Protein AF-A0A4Y2FR85-F1 (afdb_monomer_lite)

Radius of gyration: 16.9 Å; chains: 1; bounding box: 36×38×34 Å

Sequence (77 aa):
MVSSSYMNNAHTARKTQELLQKFEWEVWSHPSPYSPDLAPNLGSKRLSGSGFFSNSDVKTSAENWLNEQGRDFYESS

InterPro domains:
  IPR036397 Ribonuclease H superfamily [G3DSA:3.30.420.10] (7-77)

Secondary structure (DSSP, 8-state):
---------TTTSHHHHHHHHHTT------S-TT-GGGSPP-SHHHHTT---SSHHHHHHHHHHHHHH--HHHHH--

Foldseek 3Di:
DDDPPDPPVVCVDPVNVVVCVVVVHDDDDDPDPPCPVPDDDLPVVVLPPDDDPDPVRVVVVSVVVVVPDDPVSVVVD

Organism: Araneus ventricosus (NCBI:txid182803)

pLDDT: mean 80.92, std 14.24, range [33.84, 97.31]

Structure (mmCIF, N/CA/C/O backbone):
data_AF-A0A4Y2FR85-F1
#
_entry.id   AF-A0A4Y2FR85-F1
#
loop_
_atom_site.group_PDB
_atom_site.id
_atom_site.type_symbol
_atom_site.label_atom_id
_atom_site.label_alt_id
_atom_site.label_comp_id
_atom_site.label_asym_id
_atom_site.label_entity_id
_atom_site.label_seq_id
_atom_site.pdbx_PDB_ins_code
_atom_site.Cartn_x
_atom_site.Cartn_y
_atom_site.Cartn_z
_atom_site.occupancy
_atom_site.B_iso_or_equiv
_atom_site.auth_seq_id
_atom_site.auth_comp_id
_atom_site.auth_asym_id
_atom_site.auth_atom_id
_atom_site.pdbx_PDB_model_num
ATOM 1 N N . MET A 1 1 ? -3.021 -31.936 19.042 1.00 45.81 1 MET A N 1
ATOM 2 C CA . MET A 1 1 ? -2.143 -30.771 19.279 1.00 45.81 1 MET A CA 1
ATOM 3 C C . MET A 1 1 ? -1.182 -30.652 18.110 1.00 45.81 1 MET A C 1
ATOM 5 O O . MET A 1 1 ? -0.271 -31.457 18.013 1.00 45.81 1 MET A O 1
ATOM 9 N N . VAL A 1 2 ? -1.410 -29.689 17.220 1.00 33.84 2 VAL A N 1
ATOM 10 C CA . VAL A 1 2 ? -0.380 -29.138 16.331 1.00 33.84 2 VAL A CA 1
ATOM 11 C C . VAL A 1 2 ? -0.556 -27.630 16.426 1.00 33.84 2 VAL A C 1
ATOM 13 O O . VAL A 1 2 ? -1.590 -27.095 16.034 1.00 33.84 2 VAL A O 1
ATOM 16 N N . SER A 1 3 ? 0.410 -26.972 17.060 1.00 40.12 3 SER A N 1
ATOM 17 C CA . SER A 1 3 ? 0.489 -25.518 17.126 1.00 40.12 3 SER A CA 1
ATOM 18 C C . SER A 1 3 ? 0.742 -24.980 15.722 1.00 40.12 3 SER A C 1
ATOM 20 O O . SER A 1 3 ? 1.810 -25.213 15.163 1.00 40.12 3 SER A O 1
ATOM 22 N N . SER A 1 4 ? -0.223 -24.249 15.163 1.00 48.38 4 SER A N 1
ATOM 23 C CA . SER A 1 4 ? -0.006 -23.413 13.981 1.00 48.38 4 SER A CA 1
ATOM 24 C C . SER A 1 4 ? 0.727 -22.148 14.424 1.00 48.38 4 SER A C 1
ATOM 26 O O . SER A 1 4 ? 0.115 -21.129 14.742 1.00 48.38 4 SER A O 1
ATOM 28 N N . SER A 1 5 ? 2.048 -22.232 14.533 1.00 56.06 5 SER A N 1
ATOM 29 C CA . SER A 1 5 ? 2.901 -21.073 14.754 1.00 56.06 5 SER A CA 1
ATOM 30 C C . SER A 1 5 ? 2.850 -20.136 13.533 1.00 56.06 5 SER A C 1
ATOM 32 O O . SER A 1 5 ? 2.938 -20.580 12.393 1.00 56.06 5 SER A O 1
ATOM 34 N N . TYR A 1 6 ? 2.729 -18.830 13.813 1.00 51.44 6 TYR A N 1
ATOM 35 C CA . TYR A 1 6 ? 2.857 -17.678 12.899 1.00 51.44 6 TYR A CA 1
ATOM 36 C C . TYR A 1 6 ? 1.632 -17.237 12.070 1.00 51.44 6 TYR A C 1
ATOM 38 O O . TYR A 1 6 ? 1.760 -16.877 10.905 1.00 51.44 6 TYR A O 1
ATOM 46 N N . MET A 1 7 ? 0.453 -17.116 12.686 1.00 57.31 7 MET A N 1
ATOM 47 C CA . MET A 1 7 ? -0.534 -16.133 12.209 1.00 57.31 7 MET A CA 1
ATOM 48 C C . MET A 1 7 ? -0.183 -14.767 12.805 1.00 57.31 7 MET A C 1
ATOM 50 O O . 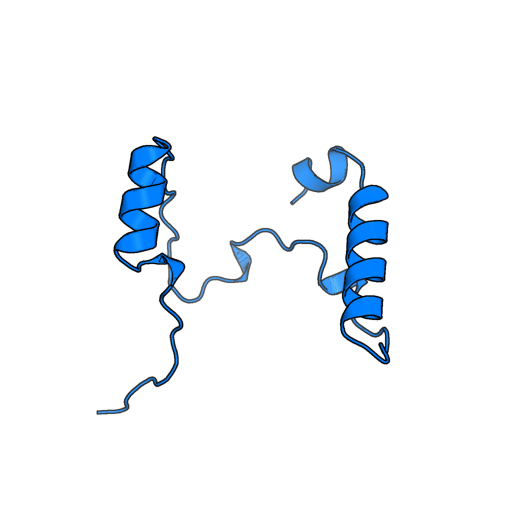MET A 1 7 ? -0.413 -14.524 13.988 1.00 57.31 7 MET A O 1
ATOM 54 N N . ASN A 1 8 ? 0.413 -13.877 12.008 1.00 63.09 8 ASN A N 1
ATOM 55 C CA . ASN A 1 8 ? 0.563 -12.472 12.386 1.00 63.09 8 ASN A CA 1
ATOM 56 C C . ASN A 1 8 ? -0.834 -11.824 12.409 1.00 63.09 8 ASN A C 1
ATOM 58 O O . ASN A 1 8 ? -1.346 -11.357 11.394 1.00 63.09 8 ASN A O 1
ATOM 62 N N . ASN A 1 9 ? -1.477 -11.836 13.574 1.00 70.88 9 ASN A N 1
ATOM 63 C CA . ASN A 1 9 ? -2.818 -11.302 13.806 1.00 70.88 9 ASN A CA 1
ATOM 64 C C . ASN A 1 9 ? -2.811 -9.792 14.098 1.00 70.88 9 ASN A C 1
ATOM 66 O O . ASN A 1 9 ? -3.712 -9.290 14.770 1.00 70.88 9 ASN A O 1
ATOM 70 N N . ALA A 1 10 ? -1.818 -9.048 13.592 1.00 83.69 10 ALA A N 1
ATOM 71 C CA . ALA A 1 10 ? -1.727 -7.598 13.774 1.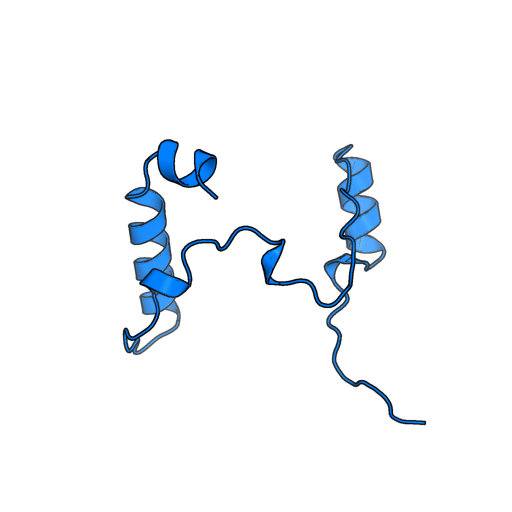00 83.69 10 ALA A CA 1
ATOM 72 C C . ALA A 1 10 ? -3.011 -6.860 13.346 1.00 83.69 10 ALA A C 1
ATOM 74 O O . ALA A 1 10 ? -3.375 -5.856 13.956 1.00 83.69 10 ALA A O 1
ATOM 75 N N . HIS A 1 11 ? -3.738 -7.389 12.358 1.00 80.94 11 HIS A N 1
ATOM 76 C CA . HIS A 1 11 ? -5.019 -6.847 11.897 1.00 80.94 11 HIS A CA 1
ATOM 77 C C . HIS A 1 11 ? -6.167 -7.023 12.914 1.00 80.94 11 HIS A C 1
ATOM 79 O O . HIS A 1 11 ? -7.103 -6.232 12.917 1.00 80.94 11 HIS A O 1
ATOM 85 N N . THR A 1 12 ? -6.084 -8.006 13.817 1.00 83.94 12 THR A N 1
ATOM 86 C CA . THR A 1 12 ? -7.055 -8.247 14.907 1.00 83.94 12 THR A CA 1
ATOM 87 C C . THR A 1 12 ? -6.544 -7.748 16.263 1.00 83.94 12 THR A C 1
ATOM 89 O O . THR A 1 12 ? -7.240 -7.845 17.271 1.00 83.94 12 THR A O 1
ATOM 92 N N . ALA A 1 13 ? -5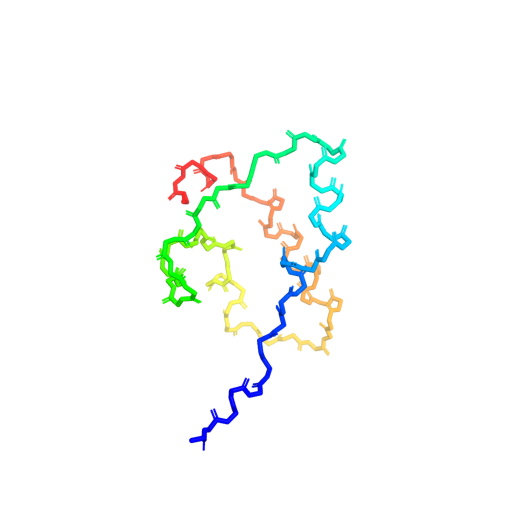.320 -7.219 16.331 1.00 92.06 13 ALA A N 1
ATOM 93 C CA . ALA A 1 13 ? -4.757 -6.720 17.577 1.00 92.06 13 ALA A CA 1
ATOM 94 C C . ALA A 1 13 ? -5.589 -5.551 18.132 1.00 92.06 13 ALA A C 1
ATOM 96 O O . ALA A 1 13 ? -6.035 -4.680 17.384 1.00 92.06 13 ALA A O 1
ATOM 97 N N . ARG A 1 14 ? -5.729 -5.483 19.464 1.00 93.75 14 ARG A N 1
ATOM 98 C CA . ARG A 1 14 ? -6.558 -4.473 20.149 1.00 93.75 14 ARG A CA 1
ATOM 99 C C . ARG A 1 14 ? -6.235 -3.039 19.720 1.00 93.75 14 ARG A C 1
ATOM 101 O O . ARG A 1 14 ? -7.140 -2.266 19.447 1.00 93.75 14 ARG A O 1
ATOM 108 N N . LYS A 1 15 ? -4.944 -2.709 19.599 1.00 95.00 15 LYS A N 1
ATOM 109 C CA . LYS A 1 15 ? -4.493 -1.379 19.154 1.00 95.00 15 LYS A CA 1
ATOM 110 C C . LYS A 1 15 ? -5.020 -1.018 17.759 1.00 95.00 15 LYS A C 1
ATOM 112 O O . LYS A 1 15 ? -5.361 0.133 17.521 1.00 95.00 15 LYS A O 1
ATOM 117 N N . THR A 1 16 ? -5.091 -1.992 16.852 1.00 94.06 16 THR A N 1
ATOM 118 C CA . THR A 1 16 ? -5.628 -1.806 15.498 1.00 94.06 16 THR A CA 1
ATOM 119 C C . THR A 1 16 ? -7.138 -1.590 15.549 1.00 94.06 16 THR A C 1
ATOM 121 O O . THR A 1 16 ? -7.637 -0.660 14.927 1.00 94.06 16 THR A O 1
ATOM 124 N N . GLN A 1 17 ? -7.859 -2.382 16.348 1.00 93.44 17 GLN A N 1
ATOM 125 C CA . GLN A 1 17 ? -9.310 -2.238 16.524 1.00 93.44 17 GLN A CA 1
ATOM 126 C C . GLN A 1 17 ? -9.697 -0.887 17.151 1.00 93.44 17 GLN A C 1
ATOM 128 O O . GLN A 1 17 ? -10.605 -0.225 16.657 1.00 93.44 17 GLN A O 1
ATOM 133 N N . GLU 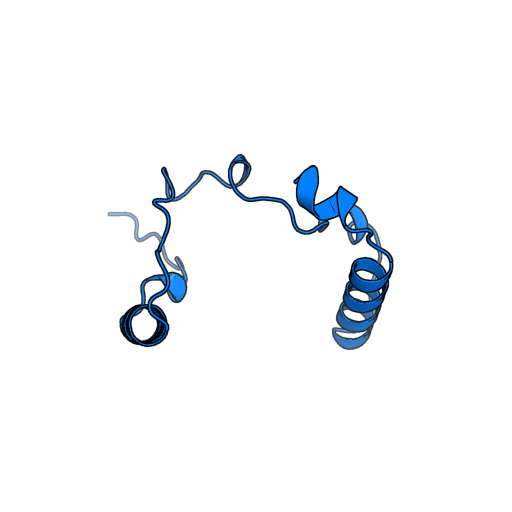A 1 18 ? -8.976 -0.443 18.185 1.00 96.25 18 GLU A N 1
ATOM 134 C CA . GLU A 1 18 ? -9.159 0.878 18.809 1.00 96.25 18 GLU A CA 1
ATOM 135 C C . GLU A 1 18 ? -8.948 2.013 17.791 1.00 96.25 18 GLU A C 1
ATOM 137 O O . GLU A 1 18 ? -9.699 2.989 17.772 1.00 96.25 18 GLU A O 1
ATOM 142 N N . LEU A 1 19 ? -7.943 1.883 16.916 1.00 96.38 19 LEU A N 1
ATOM 143 C CA . LEU A 1 19 ? -7.655 2.877 15.884 1.00 96.38 19 LEU A CA 1
ATOM 144 C C . LEU A 1 19 ? -8.749 2.926 14.808 1.00 96.38 19 LEU A C 1
ATOM 146 O O . LEU A 1 19 ? -9.174 4.015 14.433 1.00 96.38 19 LEU A O 1
ATOM 150 N N . LEU A 1 20 ? -9.227 1.767 14.348 1.00 96.25 20 LEU A N 1
ATOM 151 C CA . LEU A 1 20 ? -10.322 1.672 13.377 1.00 96.25 20 LEU A CA 1
ATOM 152 C C . LEU A 1 20 ? -11.610 2.291 13.927 1.00 96.25 20 LEU A C 1
ATOM 154 O O . LEU A 1 20 ? -12.260 3.067 13.231 1.00 96.25 20 LEU A O 1
ATOM 158 N N . GLN A 1 21 ? -11.927 2.029 15.198 1.00 96.19 21 GLN A N 1
ATOM 159 C CA . GLN A 1 21 ? -13.071 2.644 15.867 1.00 96.19 21 GLN A CA 1
ATOM 160 C C . GLN A 1 21 ? -12.919 4.165 15.975 1.00 96.19 21 GLN A C 1
ATOM 162 O O . GLN A 1 21 ? -13.875 4.891 15.725 1.00 96.19 21 GLN A O 1
ATOM 167 N N . LYS A 1 22 ? -11.721 4.662 16.309 1.00 97.31 22 LYS A N 1
ATOM 168 C CA . LYS A 1 22 ? -11.441 6.104 16.391 1.00 97.31 22 LYS A CA 1
ATOM 169 C C . LYS A 1 22 ? -11.650 6.823 15.054 1.00 97.31 22 LYS A C 1
ATOM 171 O O . LYS A 1 22 ? -12.033 7.988 15.055 1.00 97.31 22 LYS A O 1
ATOM 176 N N . PHE A 1 23 ? -11.360 6.155 13.941 1.00 96.81 23 PHE A N 1
ATOM 177 C CA . PHE A 1 23 ? -11.604 6.690 12.601 1.00 96.81 23 PHE A CA 1
ATOM 178 C C . PHE A 1 23 ? -13.020 6.418 12.080 1.00 96.81 23 PHE A C 1
ATOM 180 O O . PHE A 1 23 ? -13.321 6.821 10.961 1.00 96.81 23 PHE A O 1
ATOM 187 N N . GLU A 1 24 ? -13.873 5.757 12.873 1.00 96.69 24 GLU A N 1
ATOM 188 C CA . GLU A 1 24 ? -15.233 5.354 12.492 1.00 96.69 24 GLU A CA 1
ATOM 189 C C . GLU A 1 24 ? -15.264 4.483 11.224 1.00 96.69 24 GLU A C 1
ATOM 191 O O . GLU A 1 24 ? -16.190 4.544 10.419 1.00 96.69 24 GLU A O 1
ATOM 196 N N . TRP A 1 25 ? -14.231 3.660 11.025 1.00 96.62 25 TRP A N 1
ATOM 197 C CA . TRP A 1 25 ? -14.136 2.788 9.857 1.00 96.62 25 TRP A CA 1
ATOM 198 C C . TRP A 1 25 ? -14.903 1.488 10.067 1.00 96.62 25 TRP A C 1
ATOM 200 O O . TRP A 1 25 ? -14.694 0.766 11.044 1.00 96.62 25 TRP A O 1
ATOM 210 N N . GLU A 1 26 ? -15.755 1.160 9.100 1.00 93.62 26 GLU A N 1
ATOM 211 C CA . GLU A 1 26 ? -16.446 -0.120 9.054 1.00 93.62 26 GLU A CA 1
ATOM 212 C C . GLU A 1 26 ? -15.487 -1.232 8.608 1.00 93.62 26 GLU A C 1
ATOM 214 O O . GLU A 1 26 ? -14.830 -1.141 7.569 1.00 93.62 26 GLU A O 1
ATOM 219 N N . VAL A 1 27 ? -15.416 -2.308 9.394 1.00 88.94 27 VAL A N 1
ATOM 220 C CA . VAL A 1 27 ? -14.614 -3.491 9.065 1.00 88.94 27 VAL A CA 1
ATOM 221 C C . VAL A 1 27 ? -15.509 -4.521 8.396 1.00 88.94 27 VAL A C 1
ATOM 223 O O . VAL A 1 27 ? -16.396 -5.097 9.025 1.00 88.94 27 VAL A O 1
ATOM 226 N N . TRP A 1 28 ? -15.254 -4.772 7.117 1.00 87.44 28 TRP A N 1
ATOM 227 C CA . TRP A 1 28 ? -16.019 -5.737 6.339 1.00 87.44 28 TRP A CA 1
ATOM 228 C C . TRP A 1 28 ? -15.669 -7.165 6.770 1.00 87.44 28 TRP A C 1
ATOM 230 O O . TRP A 1 28 ? -14.510 -7.488 7.042 1.00 87.44 28 TRP A O 1
ATOM 240 N N . SER A 1 29 ? -16.678 -8.037 6.840 1.00 82.69 29 SER A N 1
ATOM 241 C CA . SER A 1 29 ? -16.487 -9.431 7.254 1.00 82.69 29 SER A CA 1
ATOM 242 C C . SER A 1 29 ? -15.755 -10.216 6.165 1.00 82.69 29 SER A C 1
ATOM 244 O O . SER A 1 29 ? -16.296 -10.421 5.081 1.00 82.69 29 SER A O 1
ATOM 246 N N . HIS A 1 30 ? -14.539 -10.686 6.452 1.00 77.62 30 HIS A N 1
ATOM 247 C CA . HIS A 1 30 ? -13.815 -11.585 5.554 1.00 77.62 30 HIS A CA 1
ATOM 248 C C . HIS A 1 30 ? -14.280 -13.035 5.790 1.00 77.62 30 HIS A C 1
ATOM 250 O O . HIS A 1 30 ? -14.115 -13.546 6.901 1.00 77.62 30 HIS A O 1
ATOM 256 N N . PRO A 1 31 ? -14.876 -13.711 4.789 1.00 72.69 31 PRO A N 1
ATOM 257 C CA . PRO A 1 31 ? -15.655 -14.931 5.016 1.00 72.69 31 PRO A CA 1
ATOM 258 C C . PRO A 1 31 ? -14.831 -16.191 5.345 1.00 72.69 31 PRO A C 1
ATOM 260 O O . PRO A 1 31 ? -15.417 -17.212 5.694 1.00 72.69 31 PRO A O 1
ATOM 263 N N . SER A 1 32 ? -13.495 -16.161 5.285 1.00 70.75 32 SER A N 1
ATOM 264 C CA . SER A 1 32 ? -12.646 -17.271 5.745 1.00 70.75 32 SER A CA 1
ATOM 265 C C . SER A 1 32 ? -11.195 -16.818 5.940 1.00 70.75 32 SER A C 1
ATOM 267 O O . SER A 1 32 ? -10.697 -16.076 5.104 1.00 70.75 32 SER A O 1
ATOM 269 N N . PRO A 1 33 ? -10.459 -17.305 6.958 1.00 71.75 33 PRO A N 1
ATOM 270 C CA . PRO A 1 33 ? -9.031 -17.004 7.140 1.00 71.75 33 PRO A CA 1
ATOM 271 C C . PRO A 1 33 ? -8.125 -17.399 5.957 1.00 71.75 33 PRO A C 1
ATOM 273 O O . PRO A 1 33 ? -6.965 -16.997 5.920 1.00 71.75 33 PRO A O 1
ATOM 276 N N . TYR A 1 34 ? -8.632 -18.197 5.009 1.00 69.06 34 TYR A N 1
ATOM 277 C CA . TYR A 1 34 ? -7.873 -18.778 3.899 1.00 69.06 34 TYR A CA 1
ATOM 278 C C . TYR A 1 34 ? -8.541 -18.553 2.539 1.00 69.06 34 TYR A C 1
ATOM 280 O O . TYR A 1 34 ? -8.570 -19.455 1.704 1.00 69.06 34 TYR A O 1
ATOM 288 N N . SER A 1 35 ? -9.083 -17.361 2.299 1.00 75.50 35 SER A N 1
ATOM 289 C CA . SER A 1 35 ? -9.649 -17.001 0.993 1.00 75.50 35 SER A CA 1
ATOM 290 C C . SER A 1 35 ? -8.861 -15.876 0.317 1.00 75.50 35 SER A C 1
ATOM 292 O O . SER A 1 35 ? -9.388 -14.775 0.152 1.00 75.50 35 SER A O 1
ATOM 294 N N . PRO A 1 36 ? -7.602 -16.139 -0.095 1.00 72.50 36 PRO A N 1
ATOM 295 C CA . PRO A 1 36 ? -6.774 -15.147 -0.779 1.00 72.50 36 PRO A CA 1
ATOM 296 C C . PRO A 1 36 ? -7.390 -14.688 -2.107 1.00 72.50 36 PRO A C 1
ATOM 298 O O . PRO A 1 36 ? -7.197 -13.539 -2.484 1.00 72.50 36 PRO A O 1
ATOM 301 N N . ASP A 1 37 ? -8.182 -15.538 -2.766 1.00 78.38 37 ASP A N 1
ATOM 302 C CA . ASP A 1 37 ? -8.861 -15.216 -4.029 1.00 78.38 37 ASP A CA 1
ATOM 303 C C . ASP A 1 37 ? -9.970 -14.159 -3.879 1.00 78.38 37 ASP A C 1
ATOM 305 O O . ASP A 1 37 ? -10.423 -13.600 -4.873 1.00 78.38 37 ASP A O 1
ATOM 309 N N . LEU A 1 38 ? -10.421 -13.885 -2.648 1.00 77.00 38 LEU A N 1
ATOM 310 C CA . LEU A 1 38 ? -11.429 -12.856 -2.362 1.00 77.00 38 LEU A CA 1
ATOM 311 C C . LEU A 1 38 ? -10.814 -11.479 -2.098 1.00 77.00 38 LEU A C 1
ATOM 313 O O . LEU A 1 38 ? -11.550 -10.501 -1.976 1.00 77.00 38 LEU A O 1
ATOM 317 N N . ALA A 1 39 ? -9.491 -11.399 -1.946 1.00 78.38 39 ALA A N 1
ATOM 318 C CA . ALA A 1 39 ? -8.803 -10.132 -1.781 1.00 78.38 39 ALA A CA 1
ATOM 319 C C . ALA A 1 39 ? -8.388 -9.595 -3.160 1.00 78.38 39 ALA A C 1
ATOM 321 O O . ALA A 1 39 ? -7.789 -10.340 -3.943 1.00 78.38 39 ALA A O 1
ATOM 322 N N . PRO A 1 40 ? -8.636 -8.308 -3.457 1.00 75.19 40 PRO A N 1
ATOM 323 C CA . PRO A 1 40 ? -8.152 -7.709 -4.691 1.00 75.19 40 PRO A CA 1
ATOM 324 C C . PRO A 1 40 ? -6.623 -7.792 -4.727 1.00 75.19 40 PRO A C 1
ATOM 326 O O . PRO A 1 40 ? -5.929 -7.435 -3.767 1.00 75.19 40 PRO A O 1
ATOM 329 N N . ASN A 1 41 ? -6.075 -8.297 -5.835 1.00 74.50 41 ASN A N 1
ATOM 330 C CA . ASN A 1 41 ? -4.630 -8.357 -6.003 1.00 74.50 41 ASN A CA 1
ATOM 331 C C . ASN A 1 41 ? -4.111 -6.961 -6.374 1.00 74.50 41 ASN A C 1
ATOM 333 O O . ASN A 1 41 ? -4.511 -6.373 -7.371 1.00 74.50 41 ASN A O 1
ATOM 337 N N . LEU A 1 42 ? -3.188 -6.416 -5.584 1.00 72.94 42 LEU A N 1
ATOM 338 C CA . LEU A 1 42 ? -2.612 -5.089 -5.832 1.00 72.94 42 LEU A CA 1
ATOM 339 C C . LEU A 1 42 ? -1.464 -5.150 -6.857 1.00 72.94 42 LEU A C 1
ATOM 341 O O . LEU A 1 42 ? -0.377 -4.639 -6.612 1.00 72.94 42 LEU A O 1
ATOM 345 N N . GLY A 1 43 ? -1.662 -5.859 -7.974 1.00 69.81 43 GLY A N 1
ATOM 346 C CA . GLY A 1 43 ? -0.691 -5.934 -9.074 1.00 69.81 43 GLY A CA 1
ATOM 347 C C . GLY A 1 43 ? 0.614 -6.675 -8.779 1.00 69.81 43 GLY A C 1
ATOM 348 O O . GLY A 1 43 ? 1.569 -6.571 -9.550 1.00 69.81 43 GLY A O 1
ATOM 349 N N . SER A 1 44 ? 0.654 -7.502 -7.730 1.00 74.12 44 SER A N 1
ATOM 350 C CA . SER A 1 44 ? 1.807 -8.357 -7.391 1.00 74.12 44 SER A CA 1
ATOM 351 C C . SER A 1 44 ? 2.286 -9.220 -8.567 1.00 74.12 44 SER A C 1
ATOM 353 O O . SER A 1 44 ? 3.480 -9.474 -8.724 1.00 74.12 44 SER A O 1
ATOM 355 N N . LYS A 1 45 ? 1.367 -9.604 -9.461 1.00 78.06 45 LYS A N 1
ATOM 356 C CA . LYS A 1 45 ? 1.658 -10.346 -10.693 1.00 78.06 45 LYS A CA 1
ATOM 357 C C . LYS A 1 45 ? 2.600 -9.595 -11.644 1.00 78.06 45 LYS A C 1
ATOM 359 O O . LYS A 1 45 ? 3.381 -10.235 -12.339 1.00 78.06 45 LYS A O 1
ATOM 364 N N . ARG A 1 46 ? 2.557 -8.260 -11.680 1.00 79.00 46 ARG A N 1
ATOM 365 C CA . ARG A 1 46 ? 3.383 -7.433 -12.583 1.00 79.00 46 ARG A CA 1
ATOM 366 C C . ARG A 1 46 ? 4.802 -7.212 -12.074 1.00 79.00 46 ARG A C 1
ATOM 368 O O . ARG A 1 46 ? 5.702 -7.034 -12.882 1.00 79.00 46 ARG A O 1
ATOM 375 N N . LEU A 1 47 ? 4.999 -7.272 -10.760 1.00 81.81 47 LEU A N 1
ATOM 376 C CA . LEU A 1 47 ? 6.323 -7.199 -10.137 1.00 81.81 47 LEU A CA 1
ATOM 377 C C . LEU A 1 47 ? 7.011 -8.574 -10.067 1.00 81.81 47 LEU A C 1
ATOM 379 O O . LEU A 1 47 ? 8.189 -8.666 -9.726 1.00 81.81 47 LEU A O 1
ATOM 383 N N . SER A 1 48 ? 6.284 -9.647 -10.392 1.00 80.75 48 SER A N 1
ATOM 384 C CA . SER A 1 48 ? 6.830 -11.002 -10.435 1.00 80.75 48 SER A CA 1
ATOM 385 C C . SER A 1 48 ? 7.819 -11.179 -11.595 1.00 80.75 48 SER A C 1
ATOM 387 O O . SER A 1 48 ? 7.626 -10.637 -12.680 1.00 80.75 48 SER A O 1
ATOM 389 N N . GLY A 1 49 ? 8.892 -11.942 -11.370 1.0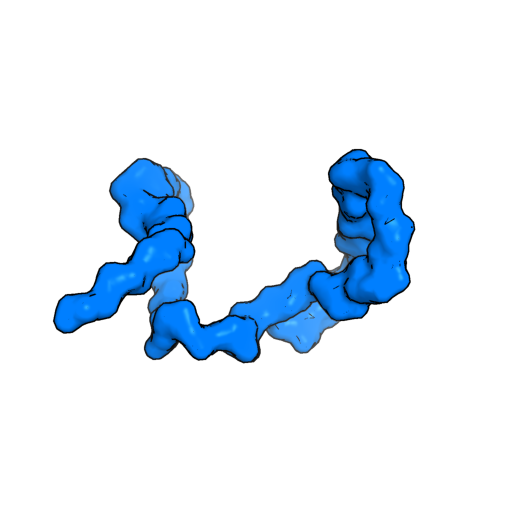0 78.44 49 GLY A N 1
ATOM 390 C CA . GLY A 1 49 ? 9.894 -12.259 -12.399 1.00 78.44 49 GLY A CA 1
ATOM 391 C C . GLY A 1 49 ? 11.014 -11.226 -12.574 1.00 78.44 49 GLY A C 1
ATOM 392 O O . GLY A 1 49 ? 12.008 -11.533 -13.228 1.00 78.44 49 GLY A O 1
ATOM 393 N N . SER A 1 50 ? 10.907 -10.052 -11.949 1.00 77.88 50 SER A N 1
ATOM 394 C CA . SER A 1 50 ? 11.990 -9.065 -11.894 1.00 77.88 50 SER A CA 1
ATOM 395 C C . SER A 1 50 ? 12.928 -9.361 -10.722 1.00 77.88 50 SER A C 1
ATOM 397 O O . SER A 1 50 ? 12.498 -9.460 -9.574 1.00 77.88 50 SER A O 1
ATOM 399 N N . GLY A 1 51 ? 14.223 -9.512 -11.005 1.00 86.38 51 GLY A N 1
ATOM 400 C CA . GLY A 1 51 ? 15.255 -9.569 -9.972 1.00 86.38 51 GLY A CA 1
ATOM 401 C C . GLY A 1 51 ? 15.588 -8.162 -9.483 1.00 86.38 51 GLY A C 1
ATOM 402 O O . GLY A 1 51 ? 15.939 -7.304 -10.288 1.00 86.38 51 GLY A O 1
ATOM 403 N N . PHE A 1 52 ? 15.497 -7.928 -8.176 1.00 89.12 52 PHE A N 1
ATOM 404 C CA . PHE A 1 52 ? 15.861 -6.656 -7.552 1.00 89.12 52 PHE A CA 1
ATOM 405 C C . PHE A 1 52 ? 17.097 -6.838 -6.672 1.00 89.12 52 PHE A C 1
ATOM 407 O O . PHE A 1 52 ? 17.216 -7.841 -5.968 1.00 89.12 52 PHE A O 1
ATOM 414 N N . PHE A 1 53 ? 18.012 -5.869 -6.699 1.00 91.75 53 PHE A N 1
ATOM 415 C CA . PHE A 1 53 ? 19.254 -5.920 -5.920 1.00 91.75 53 PHE A CA 1
ATOM 416 C C . PHE A 1 53 ? 19.080 -5.378 -4.497 1.00 91.75 53 PHE A C 1
ATOM 418 O O . PHE A 1 53 ? 19.875 -5.694 -3.612 1.00 91.75 53 PHE A O 1
ATOM 425 N N . SER A 1 54 ? 18.037 -4.581 -4.259 1.00 94.44 54 SER A N 1
ATOM 426 C CA . SER A 1 54 ? 17.746 -3.984 -2.960 1.00 94.44 54 SER A CA 1
ATOM 427 C C . SER A 1 54 ? 16.248 -3.759 -2.731 1.00 94.44 54 SER A C 1
ATOM 429 O O . SER A 1 54 ? 15.447 -3.691 -3.664 1.00 94.44 54 SER A O 1
ATOM 431 N N . ASN A 1 55 ? 15.862 -3.571 -1.466 1.00 93.44 55 ASN A N 1
ATOM 432 C CA . ASN A 1 55 ? 14.487 -3.217 -1.103 1.00 93.44 55 ASN A CA 1
ATOM 433 C C . ASN A 1 55 ? 14.078 -1.825 -1.625 1.00 93.44 55 ASN A C 1
ATOM 435 O O . ASN A 1 55 ? 12.902 -1.586 -1.889 1.00 93.44 55 ASN A O 1
ATOM 439 N N . SER A 1 56 ? 15.035 -0.906 -1.799 1.00 94.50 56 SER A N 1
ATOM 440 C CA . SER A 1 56 ? 14.785 0.395 -2.433 1.00 94.50 56 SER A CA 1
ATOM 441 C C . SER A 1 56 ? 14.435 0.260 -3.913 1.00 94.50 56 SER A C 1
ATOM 443 O O . SER A 1 56 ? 13.562 0.990 -4.384 1.00 94.50 56 SER A O 1
ATOM 445 N N . ASP A 1 57 ? 15.044 -0.693 -4.626 1.00 92.69 57 ASP A N 1
ATOM 446 C CA . ASP A 1 57 ? 14.720 -0.950 -6.036 1.00 92.69 57 ASP A CA 1
ATOM 447 C C . ASP A 1 57 ? 13.296 -1.495 -6.167 1.00 92.69 57 ASP A C 1
ATOM 449 O O . ASP A 1 57 ? 12.523 -1.022 -6.999 1.00 92.69 57 ASP A O 1
ATOM 453 N N . VAL A 1 58 ? 12.916 -2.425 -5.279 1.00 91.12 58 VAL A N 1
ATOM 454 C CA . VAL A 1 58 ? 11.540 -2.942 -5.192 1.00 91.12 58 VAL A CA 1
ATOM 455 C C . VAL A 1 58 ? 10.556 -1.804 -4.926 1.00 91.12 58 VAL A C 1
ATOM 457 O O . VAL A 1 58 ? 9.556 -1.680 -5.630 1.00 91.12 58 VAL A O 1
ATOM 460 N N . LYS A 1 59 ? 10.845 -0.951 -3.932 1.00 92.75 59 LYS A N 1
ATOM 461 C CA . LYS A 1 59 ? 9.983 0.179 -3.566 1.00 92.75 59 LYS A CA 1
ATOM 462 C C . LYS A 1 59 ? 9.782 1.133 -4.743 1.00 92.75 59 LYS A C 1
ATOM 464 O O . LYS A 1 59 ? 8.647 1.451 -5.075 1.00 92.75 59 LYS A O 1
ATOM 469 N N . THR A 1 60 ? 10.872 1.528 -5.396 1.00 93.94 60 THR A N 1
ATOM 470 C CA . THR A 1 60 ? 10.835 2.458 -6.534 1.00 93.94 60 THR A CA 1
ATOM 471 C C . THR A 1 60 ? 10.043 1.862 -7.696 1.00 93.94 60 THR A C 1
ATOM 473 O O . THR A 1 60 ? 9.204 2.531 -8.292 1.00 93.94 60 THR A O 1
ATOM 476 N N . SER A 1 61 ? 10.254 0.576 -7.991 1.00 90.44 61 SER A N 1
ATOM 477 C CA . SER A 1 61 ? 9.513 -0.123 -9.041 1.00 90.44 61 SER A CA 1
ATOM 478 C C . SER A 1 61 ? 8.016 -0.229 -8.736 1.00 90.44 61 SER A C 1
ATOM 480 O O . SER A 1 61 ? 7.207 -0.086 -9.651 1.00 90.44 61 SER A O 1
ATOM 482 N N . ALA A 1 62 ? 7.638 -0.478 -7.479 1.00 90.75 62 ALA A N 1
ATOM 483 C CA . ALA A 1 62 ? 6.239 -0.560 -7.065 1.00 90.75 62 ALA A CA 1
ATOM 484 C C . ALA A 1 62 ? 5.539 0.808 -7.106 1.00 90.75 62 ALA A C 1
ATOM 486 O O . ALA A 1 62 ? 4.407 0.899 -7.576 1.00 90.75 62 ALA A O 1
ATOM 487 N N . GLU A 1 63 ? 6.214 1.870 -6.656 1.00 91.88 63 GLU A N 1
ATOM 488 C CA . GLU A 1 63 ? 5.691 3.242 -6.697 1.00 91.88 63 GLU A CA 1
ATOM 489 C C . GLU A 1 63 ? 5.475 3.715 -8.137 1.00 91.88 63 GLU A C 1
ATOM 491 O O . GLU A 1 63 ? 4.400 4.215 -8.461 1.00 91.88 63 GLU A O 1
ATOM 496 N N . ASN A 1 64 ? 6.454 3.500 -9.022 1.00 91.44 64 ASN A N 1
ATOM 497 C CA . ASN A 1 64 ? 6.312 3.840 -10.438 1.00 91.44 64 ASN A CA 1
ATOM 498 C C . ASN A 1 64 ? 5.137 3.091 -11.077 1.00 91.44 64 ASN A C 1
ATOM 500 O O . ASN A 1 64 ? 4.311 3.711 -11.739 1.00 91.44 64 ASN A O 1
ATOM 504 N N . TRP A 1 65 ? 5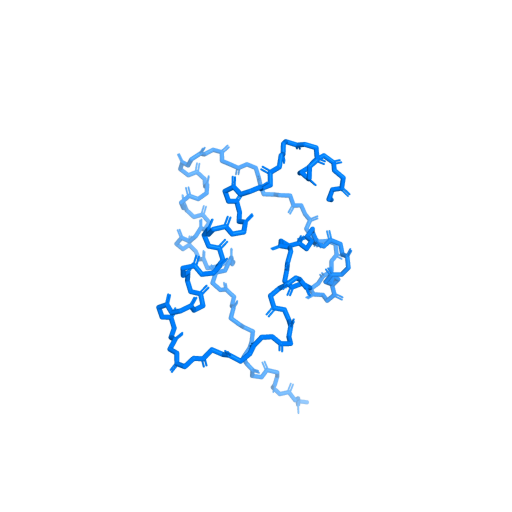.006 1.787 -10.808 1.00 88.44 65 TRP A N 1
ATOM 505 C CA . TRP A 1 65 ? 3.895 0.993 -11.329 1.00 88.44 65 TRP A CA 1
ATOM 506 C C . TRP A 1 65 ? 2.529 1.517 -10.858 1.00 88.44 65 TRP A C 1
ATOM 508 O O . TRP A 1 65 ? 1.633 1.686 -11.684 1.00 88.44 65 TRP A O 1
ATOM 518 N N . LEU A 1 66 ? 2.373 1.820 -9.564 1.00 89.25 66 LEU A N 1
ATOM 519 C CA . LEU A 1 66 ? 1.128 2.376 -9.016 1.00 89.25 66 LEU A CA 1
ATOM 520 C C . LEU A 1 66 ? 0.780 3.739 -9.629 1.00 89.25 66 LEU A C 1
ATOM 522 O O . LEU A 1 66 ? -0.390 3.995 -9.902 1.00 89.25 66 LEU A O 1
ATOM 526 N N . ASN A 1 67 ? 1.782 4.589 -9.872 1.00 90.06 67 ASN A N 1
ATOM 527 C CA . ASN A 1 67 ? 1.596 5.906 -10.489 1.00 90.06 67 ASN A CA 1
ATOM 528 C C . ASN A 1 67 ? 1.185 5.826 -11.969 1.00 90.06 67 ASN A C 1
ATOM 530 O O . ASN A 1 67 ? 0.553 6.749 -12.479 1.00 90.06 67 ASN A O 1
ATOM 534 N N . GLU A 1 68 ? 1.534 4.739 -12.657 1.00 89.88 68 GLU A N 1
ATOM 535 C CA . GLU A 1 68 ? 1.135 4.483 -14.045 1.00 89.88 68 GLU A CA 1
ATOM 536 C C . GLU A 1 68 ? -0.283 3.898 -14.168 1.00 89.88 68 GLU A C 1
ATOM 538 O O . GLU A 1 68 ? -0.830 3.871 -15.272 1.00 89.88 68 GLU A O 1
ATOM 543 N N . GLN A 1 69 ? -0.896 3.421 -13.075 1.00 87.38 69 GLN A N 1
ATOM 544 C CA . GLN A 1 69 ? -2.235 2.831 -13.134 1.00 87.38 69 GLN A CA 1
ATOM 545 C C . GLN A 1 69 ? -3.324 3.910 -13.214 1.00 87.38 69 GLN A C 1
ATOM 547 O O . GLN A 1 69 ? -3.377 4.841 -12.408 1.00 87.38 69 GLN A O 1
ATOM 552 N N . GLY A 1 70 ? -4.233 3.757 -14.179 1.00 85.81 70 GLY A N 1
ATOM 553 C CA . GLY A 1 70 ? -5.440 4.574 -14.292 1.00 85.81 70 GLY A CA 1
ATOM 554 C C . GLY A 1 70 ? -6.496 4.221 -13.236 1.00 85.81 70 GLY A C 1
ATOM 555 O O . GLY A 1 70 ? -6.370 3.248 -12.494 1.00 85.81 70 GLY A O 1
ATOM 556 N N . ARG A 1 71 ? -7.572 5.018 -13.153 1.00 83.81 71 ARG A N 1
ATOM 557 C CA . ARG A 1 71 ? -8.689 4.741 -12.223 1.00 83.81 71 ARG A CA 1
ATOM 558 C C . ARG A 1 71 ? -9.425 3.439 -12.546 1.00 83.81 71 ARG A C 1
ATOM 560 O O . ARG A 1 71 ? -9.870 2.756 -11.633 1.00 83.81 71 ARG A O 1
ATOM 567 N N . ASP A 1 72 ? -9.494 3.099 -13.825 1.00 84.12 72 ASP A N 1
ATOM 568 C CA . ASP A 1 72 ? -10.086 1.877 -14.370 1.00 84.12 72 ASP A CA 1
ATOM 569 C C . ASP A 1 72 ? -9.439 0.599 -13.817 1.00 84.12 72 ASP A C 1
ATOM 571 O O . ASP A 1 72 ? -10.114 -0.413 -13.639 1.00 84.12 72 ASP A O 1
ATOM 575 N N . PHE A 1 73 ? -8.155 0.659 -13.452 1.00 80.31 73 PHE A N 1
ATOM 576 C CA . PHE A 1 73 ? -7.468 -0.447 -12.790 1.00 80.31 73 PHE A CA 1
ATOM 577 C C . PHE A 1 73 ? -8.180 -0.863 -11.490 1.00 80.31 73 PHE A C 1
ATOM 579 O O . PHE A 1 73 ? -8.478 -2.043 -11.293 1.00 80.31 73 PHE A O 1
ATOM 586 N N . TYR A 1 74 ? -8.528 0.114 -10.648 1.00 74.81 74 TYR A N 1
ATOM 587 C CA . TYR A 1 74 ? -9.166 -0.109 -9.347 1.00 74.81 74 TYR A CA 1
ATOM 588 C C . TYR A 1 74 ? -10.647 -0.494 -9.453 1.00 74.81 74 TYR A C 1
ATOM 590 O O . TYR A 1 74 ? -11.181 -1.085 -8.522 1.00 74.81 74 TYR A O 1
ATOM 598 N N . GLU A 1 75 ? -11.303 -0.189 -10.575 1.00 77.44 75 GLU A N 1
ATOM 599 C CA . GLU A 1 75 ? -12.695 -0.586 -10.839 1.00 77.44 75 GLU A CA 1
ATOM 600 C C . GLU A 1 75 ? -12.816 -2.045 -11.310 1.00 77.44 75 GLU A C 1
ATOM 602 O O . GLU A 1 75 ? -13.871 -2.658 -11.166 1.00 77.44 75 GLU A O 1
ATOM 607 N N . SER A 1 76 ? -11.739 -2.604 -11.871 1.00 60.75 76 SER A N 1
ATOM 608 C CA . SER A 1 76 ? -11.689 -3.981 -12.390 1.00 60.75 76 SER A CA 1
ATOM 609 C C . SER A 1 76 ? -11.156 -5.026 -11.397 1.00 60.75 76 SER A C 1
ATOM 611 O O . SER A 1 76 ? -11.063 -6.204 -11.753 1.00 60.75 76 SER A O 1
ATOM 613 N N . SER A 1 77 ? -10.764 -4.583 -10.195 1.00 58.66 77 SER A N 1
ATOM 614 C CA . SER A 1 77 ? -10.073 -5.368 -9.158 1.00 58.66 77 SER A CA 1
ATOM 615 C C . SER A 1 77 ? -11.013 -6.009 -8.145 1.00 58.66 77 SER A C 1
ATOM 617 O O . SER A 1 77 ? -12.026 -5.369 -7.792 1.00 58.66 77 SER A O 1
#